Protein AF-A0A497NTW3-F1 (afdb_monomer_lite)

Foldseek 3Di:
DPPAQAAEDEDDDDLQQWDADDVQRYIYGHQDDPPPRNRPKHKDFDDDPPDDDNGNVVRVVRIDID

pLDDT: mean 96.1, std 2.95, range [77.25, 98.5]

Structure (mmCIF, N/CA/C/O backbone):
data_AF-A0A497NTW3-F1
#
_entry.id   AF-A0A497NTW3-F1
#
loop_
_atom_site.group_PDB
_atom_site.id
_atom_site.type_symbol
_atom_site.label_atom_id
_atom_site.label_alt_id
_atom_site.label_comp_id
_atom_site.label_asym_id
_atom_site.label_entity_id
_atom_site.label_seq_id
_atom_site.pdbx_PDB_ins_code
_atom_site.Cartn_x
_atom_site.Cartn_y
_atom_site.Cartn_z
_atom_site.occupancy
_atom_site.B_iso_or_equiv
_atom_site.auth_seq_id
_atom_site.auth_comp_id
_atom_site.auth_asym_id
_atom_site.auth_atom_id
_atom_site.pdbx_PDB_model_num
ATOM 1 N N . MET A 1 1 ? -24.239 -0.182 3.932 1.00 77.25 1 MET A N 1
ATOM 2 C CA . MET A 1 1 ? -22.846 0.333 3.908 1.00 77.25 1 MET A CA 1
ATOM 3 C C . MET A 1 1 ? -21.893 -0.814 4.206 1.00 77.25 1 MET A C 1
ATOM 5 O O . MET A 1 1 ? -22.283 -1.696 4.953 1.00 77.25 1 MET A O 1
ATOM 9 N N . LEU A 1 2 ? -20.685 -0.814 3.628 1.00 89.25 2 LEU A N 1
ATOM 10 C CA . LEU A 1 2 ? -19.740 -1.946 3.687 1.00 89.25 2 LEU A CA 1
ATOM 11 C C . LEU A 1 2 ? -18.816 -1.958 4.924 1.00 89.25 2 LEU A C 1
ATOM 13 O O . LEU A 1 2 ? -18.073 -2.913 5.094 1.00 89.25 2 LEU A O 1
ATOM 17 N N . ASN A 1 3 ? -18.861 -0.927 5.779 1.00 91.62 3 ASN A N 1
ATOM 18 C CA . ASN A 1 3 ? -18.012 -0.789 6.974 1.00 91.62 3 ASN A CA 1
ATOM 19 C C . ASN A 1 3 ? -16.503 -0.990 6.695 1.00 91.62 3 ASN A C 1
ATOM 21 O O . ASN A 1 3 ? -15.827 -1.766 7.365 1.00 91.62 3 ASN A O 1
ATOM 25 N N . VAL A 1 4 ? -15.988 -0.311 5.662 1.00 93.00 4 VAL A N 1
ATOM 26 C CA . VAL A 1 4 ? -14.587 -0.395 5.220 1.00 93.00 4 VAL A CA 1
ATOM 27 C C . VAL A 1 4 ? -13.860 0.909 5.543 1.00 93.00 4 VAL A C 1
ATOM 29 O O . VAL A 1 4 ? -14.334 1.984 5.179 1.00 93.00 4 VAL A O 1
ATOM 32 N N . ASN A 1 5 ? -12.681 0.809 6.164 1.00 93.00 5 ASN A N 1
ATOM 33 C CA . ASN A 1 5 ? -11.852 1.973 6.504 1.00 93.00 5 ASN A CA 1
ATOM 34 C C . ASN A 1 5 ? -10.950 2.416 5.344 1.00 93.00 5 ASN A C 1
ATOM 36 O O . ASN A 1 5 ? -10.772 3.615 5.114 1.00 93.00 5 ASN A O 1
ATOM 40 N N . VAL A 1 6 ? -10.379 1.449 4.615 1.00 95.81 6 VAL A N 1
ATOM 41 C CA . VAL A 1 6 ? -9.381 1.673 3.561 1.00 95.81 6 VAL A CA 1
ATOM 42 C C . VAL A 1 6 ? -9.562 0.674 2.421 1.00 95.81 6 VAL A C 1
ATOM 44 O O . VAL A 1 6 ? -9.783 -0.510 2.663 1.00 95.81 6 VAL A O 1
ATOM 47 N N . LEU A 1 7 ? -9.398 1.140 1.182 1.00 96.50 7 LEU A N 1
ATOM 48 C CA . LEU A 1 7 ? -9.235 0.294 0.000 1.00 96.50 7 LEU A CA 1
ATOM 49 C C . LEU A 1 7 ? -7.758 0.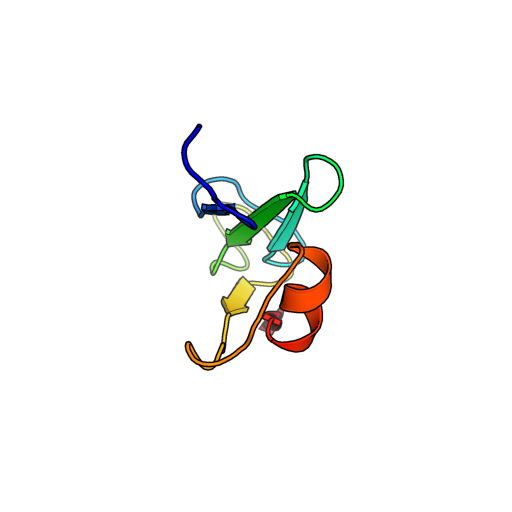251 -0.413 1.00 96.50 7 LEU A C 1
ATOM 51 O O . LEU A 1 7 ? -7.143 1.295 -0.635 1.00 96.50 7 LEU A O 1
ATOM 55 N N . ILE A 1 8 ? -7.202 -0.951 -0.564 1.00 97.38 8 ILE A N 1
ATOM 56 C CA . ILE A 1 8 ? -5.860 -1.171 -1.116 1.00 97.38 8 ILE A CA 1
ATOM 57 C C . ILE A 1 8 ? -6.016 -1.768 -2.512 1.00 97.38 8 ILE A C 1
ATOM 59 O O . ILE A 1 8 ? -6.715 -2.766 -2.683 1.00 97.38 8 ILE A O 1
ATOM 63 N N . ARG A 1 9 ? -5.372 -1.166 -3.515 1.00 97.94 9 ARG A N 1
ATOM 64 C CA . ARG A 1 9 ? -5.474 -1.606 -4.914 1.00 97.94 9 ARG A CA 1
ATOM 65 C C . ARG A 1 9 ? -4.147 -1.542 -5.660 1.00 97.94 9 ARG A C 1
ATOM 67 O O . ARG A 1 9 ? -3.302 -0.693 -5.379 1.00 97.94 9 ARG A O 1
ATOM 74 N N . GLY A 1 10 ? -4.005 -2.380 -6.681 1.00 96.56 10 GLY A N 1
ATOM 75 C CA . GLY A 1 10 ? -2.968 -2.296 -7.721 1.00 96.56 10 GLY A CA 1
ATOM 76 C C . GLY A 1 10 ? -3.536 -1.769 -9.044 1.00 96.56 10 GLY A C 1
ATOM 77 O O . GLY A 1 10 ? -4.653 -1.266 -9.037 1.00 96.56 10 GLY A O 1
ATOM 78 N N . HIS A 1 11 ? -2.792 -1.908 -10.151 1.00 95.00 11 HIS A N 1
ATOM 79 C CA . HIS A 1 11 ? -3.160 -1.562 -11.545 1.00 95.00 11 HIS A CA 1
ATOM 80 C C . HIS A 1 11 ? -2.506 -0.295 -12.123 1.00 95.00 11 HIS A C 1
ATOM 82 O O . HIS A 1 11 ? -1.755 -0.402 -13.085 1.00 95.00 11 HIS A O 1
ATOM 88 N N . GLU A 1 12 ? -2.742 0.894 -11.567 1.00 96.19 12 GLU A N 1
ATOM 89 C CA . GLU A 1 12 ? -2.136 2.125 -12.114 1.00 96.19 12 GLU A CA 1
ATOM 90 C C . GLU A 1 12 ? -0.680 2.317 -11.656 1.00 96.19 12 GLU A C 1
ATOM 92 O O . GLU A 1 12 ? -0.427 2.160 -10.453 1.00 96.19 12 GLU A O 1
ATOM 97 N N . PRO A 1 13 ? 0.235 2.722 -12.560 1.00 96.25 13 PRO A N 1
ATOM 98 C CA . PRO A 1 13 ? 1.614 3.063 -12.225 1.00 96.25 13 PRO A CA 1
ATOM 99 C C . PRO A 1 13 ? 1.717 4.301 -11.322 1.00 96.25 13 PRO A C 1
ATOM 101 O O . PRO A 1 13 ? 0.841 5.169 -11.312 1.00 96.25 13 PRO A O 1
ATOM 104 N N . SER A 1 14 ? 2.807 4.373 -10.556 1.00 96.56 14 SER A N 1
ATOM 105 C CA . SER A 1 14 ? 3.173 5.525 -9.730 1.00 96.56 14 S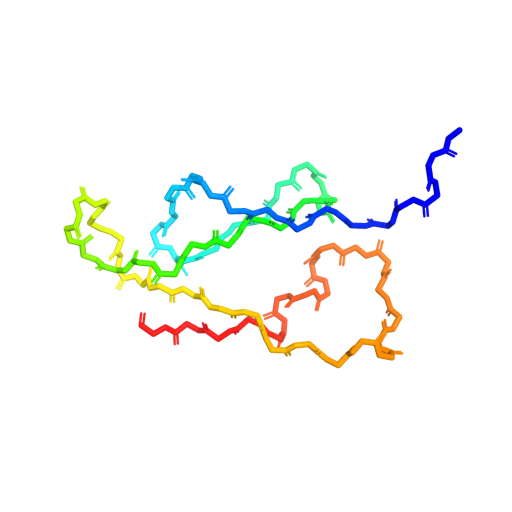ER A CA 1
ATOM 106 C C . SER A 1 14 ? 4.690 5.644 -9.681 1.00 96.56 14 SER A C 1
ATOM 108 O O . SER A 1 14 ? 5.354 4.654 -9.379 1.00 96.56 14 SER A O 1
ATOM 110 N N . VAL A 1 15 ? 5.217 6.850 -9.917 1.00 96.50 15 VAL A N 1
ATOM 111 C CA . VAL A 1 15 ? 6.662 7.147 -9.891 1.00 96.50 15 VAL A CA 1
ATOM 112 C C . VAL A 1 15 ? 7.299 6.680 -8.579 1.00 96.50 15 VAL A C 1
ATOM 114 O O . VAL A 1 15 ? 8.361 6.064 -8.588 1.00 96.50 15 VAL A O 1
ATOM 117 N N . GLU A 1 16 ? 6.586 6.873 -7.468 1.00 97.56 16 GLU A N 1
ATOM 118 C CA . GLU A 1 16 ? 7.021 6.511 -6.117 1.00 97.56 16 GLU A CA 1
ATOM 119 C C . GLU A 1 16 ? 6.743 5.044 -5.747 1.00 97.56 16 GLU A C 1
ATOM 121 O O . GLU A 1 16 ? 7.004 4.630 -4.618 1.00 97.56 16 GLU A O 1
ATOM 126 N N . GLY A 1 17 ? 6.158 4.256 -6.653 1.00 97.81 17 GLY A N 1
ATOM 127 C CA . GLY A 1 17 ? 5.690 2.893 -6.390 1.00 97.81 17 GLY A CA 1
ATOM 128 C C . GLY A 1 17 ? 4.379 2.821 -5.595 1.00 97.81 17 GLY A C 1
ATOM 129 O O . GLY A 1 17 ? 3.792 1.751 -5.457 1.00 97.81 17 GLY A O 1
ATOM 130 N N . PHE A 1 18 ? 3.865 3.947 -5.097 1.00 98.31 18 PHE A N 1
ATOM 131 C CA . PHE A 1 18 ? 2.560 4.031 -4.442 1.00 98.31 18 PHE A CA 1
ATOM 132 C C . PHE A 1 18 ? 1.956 5.437 -4.569 1.00 98.31 18 PHE A C 1
ATOM 134 O O . PHE A 1 18 ? 2.653 6.383 -4.929 1.00 98.31 18 PHE A O 1
ATOM 141 N N . LYS A 1 19 ? 0.659 5.592 -4.292 1.00 97.69 19 LYS A N 1
ATOM 142 C CA . LYS A 1 19 ? 0.005 6.903 -4.109 1.00 97.69 19 LYS A CA 1
ATOM 143 C C . LYS A 1 19 ? -1.196 6.770 -3.179 1.00 97.69 19 LYS A C 1
ATOM 145 O O . LYS A 1 19 ? -1.835 5.718 -3.126 1.00 97.69 19 LYS A O 1
ATOM 150 N N . ILE A 1 20 ? -1.505 7.844 -2.461 1.00 97.94 20 ILE A N 1
ATOM 151 C CA . ILE A 1 20 ? -2.716 7.945 -1.647 1.00 97.94 20 ILE A CA 1
ATOM 152 C C . ILE A 1 20 ? -3.707 8.846 -2.360 1.00 97.94 20 ILE A C 1
ATOM 154 O O . ILE A 1 20 ? -3.374 9.961 -2.754 1.00 97.94 20 ILE A O 1
ATOM 158 N N . ASN A 1 21 ? -4.930 8.354 -2.513 1.00 95.81 21 ASN A N 1
ATOM 159 C CA . ASN A 1 21 ? -5.998 9.046 -3.220 1.00 95.81 21 ASN A CA 1
ATOM 160 C C . ASN A 1 21 ? -7.264 9.134 -2.357 1.00 95.81 21 ASN A C 1
ATOM 162 O O . ASN A 1 21 ? -7.332 8.557 -1.266 1.00 95.81 21 ASN A O 1
ATOM 166 N N . HIS A 1 22 ? -8.264 9.862 -2.869 1.00 96.50 22 HIS A N 1
ATOM 167 C CA . HIS A 1 22 ? -9.596 10.005 -2.269 1.00 96.50 22 HIS A CA 1
ATOM 168 C C . HIS A 1 22 ? -9.528 10.384 -0.780 1.00 96.50 22 HIS A C 1
ATOM 170 O O . HIS A 1 22 ? -9.975 9.627 0.078 1.00 96.50 22 HIS A O 1
ATOM 176 N N . ASP A 1 23 ? -8.863 11.499 -0.468 1.00 95.56 23 ASP A N 1
ATOM 177 C CA . ASP A 1 23 ? -8.731 12.047 0.892 1.00 95.56 23 ASP A CA 1
ATOM 178 C C . ASP A 1 23 ? -8.182 11.068 1.944 1.00 95.56 23 ASP A C 1
ATOM 180 O O . ASP A 1 23 ? -8.475 11.153 3.136 1.00 95.56 23 ASP A O 1
ATOM 184 N N . GLY A 1 24 ? -7.331 10.133 1.514 1.00 96.75 24 GLY A N 1
ATOM 185 C CA . GLY A 1 24 ? -6.752 9.132 2.405 1.00 96.75 24 GLY A CA 1
ATOM 186 C C . GLY A 1 24 ? -7.599 7.876 2.563 1.00 96.75 24 GLY A C 1
ATOM 187 O O . GLY A 1 24 ? -7.372 7.127 3.505 1.00 96.75 24 GLY A O 1
ATOM 188 N N . LYS A 1 25 ? -8.559 7.610 1.676 1.00 96.56 25 LYS A N 1
ATOM 189 C CA . LYS A 1 25 ? -9.360 6.374 1.706 1.00 96.56 25 LYS A CA 1
ATOM 190 C C . LYS A 1 25 ? -8.809 5.262 0.818 1.00 96.56 25 LYS A C 1
ATOM 192 O O . LYS A 1 25 ? -9.142 4.100 1.041 1.00 96.56 25 LYS A O 1
ATOM 197 N N . VAL A 1 26 ? -7.951 5.593 -0.148 1.00 97.94 26 VAL A N 1
ATOM 198 C CA . VAL A 1 26 ? -7.403 4.617 -1.099 1.00 97.94 26 VAL A CA 1
ATOM 199 C C . VAL A 1 26 ? -5.880 4.647 -1.091 1.00 97.94 26 VAL A C 1
ATOM 201 O O . VAL A 1 26 ? -5.278 5.701 -1.305 1.00 97.94 26 VAL A O 1
ATOM 204 N N . LEU A 1 27 ? -5.268 3.477 -0.902 1.00 98.25 27 LEU A N 1
ATOM 205 C CA . LEU A 1 27 ? -3.861 3.230 -1.202 1.00 98.25 27 LEU A CA 1
ATOM 206 C C . LEU A 1 27 ? -3.753 2.512 -2.550 1.00 98.25 27 LEU A C 1
ATOM 208 O 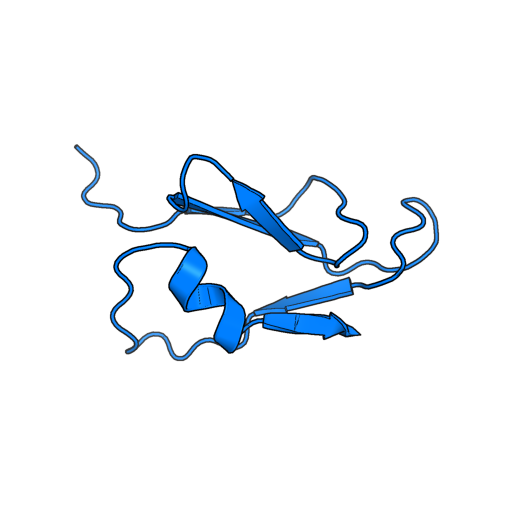O . LEU A 1 27 ? -4.230 1.391 -2.724 1.00 98.25 27 LEU A O 1
ATOM 212 N N . THR A 1 28 ? -3.056 3.142 -3.483 1.00 98.38 28 THR A N 1
ATOM 213 C CA . THR A 1 28 ? -2.568 2.506 -4.702 1.00 98.38 28 THR A CA 1
ATOM 214 C C . THR A 1 28 ? -1.150 2.001 -4.464 1.00 98.38 28 THR A C 1
ATOM 216 O O . THR A 1 28 ? -0.279 2.808 -4.153 1.00 98.38 28 THR A O 1
ATOM 219 N N . LEU A 1 29 ? -0.903 0.709 -4.686 1.00 98.12 29 LEU A N 1
ATOM 220 C CA . LEU A 1 29 ? 0.436 0.115 -4.751 1.00 98.12 29 LEU A CA 1
ATOM 221 C C . LEU A 1 29 ? 0.804 -0.252 -6.188 1.00 98.12 29 LEU A C 1
ATOM 223 O O . LEU A 1 29 ? -0.053 -0.644 -6.986 1.00 98.12 29 LEU A O 1
ATOM 227 N N . PHE A 1 30 ? 2.090 -0.142 -6.501 1.00 98.19 30 PHE A N 1
ATOM 228 C CA . PHE A 1 30 ? 2.657 -0.523 -7.781 1.00 98.19 30 PHE A CA 1
ATOM 229 C C . PHE A 1 30 ? 4.088 -1.048 -7.613 1.00 98.19 30 PHE A C 1
ATOM 231 O O . PHE A 1 30 ? 5.034 -0.307 -7.357 1.00 98.19 30 PHE A O 1
ATOM 238 N N . SER A 1 31 ? 4.264 -2.356 -7.784 1.00 97.88 31 SER A N 1
ATOM 239 C CA . SER A 1 31 ? 5.518 -3.053 -7.464 1.00 97.88 31 SER A CA 1
ATOM 240 C C . SER A 1 31 ? 6.461 -3.202 -8.663 1.00 97.88 31 SER A C 1
ATOM 242 O O . SER A 1 31 ? 7.253 -4.140 -8.721 1.00 97.88 31 SER A O 1
ATOM 244 N N . ARG A 1 32 ? 6.382 -2.294 -9.646 1.00 96.38 32 ARG A N 1
ATOM 245 C CA . ARG A 1 32 ? 7.254 -2.301 -10.829 1.00 96.38 32 ARG A CA 1
ATOM 246 C C . ARG A 1 32 ? 7.935 -0.947 -11.032 1.00 96.38 32 ARG A C 1
ATOM 248 O O . ARG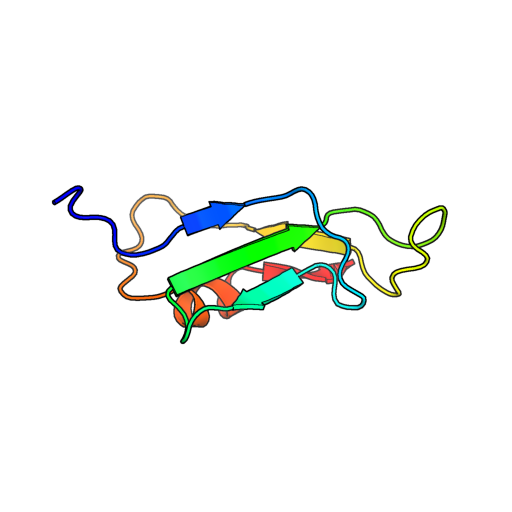 A 1 32 ? 7.262 0.047 -11.295 1.00 96.38 32 ARG A O 1
ATOM 255 N N . LYS A 1 33 ? 9.271 -0.966 -10.998 1.00 96.62 33 LYS A N 1
ATOM 256 C CA . LYS A 1 33 ? 10.170 0.138 -11.376 1.00 96.62 33 LYS A CA 1
ATOM 257 C C . LYS A 1 33 ? 10.723 -0.048 -12.787 1.00 96.62 33 LYS A C 1
ATOM 259 O O . LYS A 1 33 ? 10.932 -1.180 -13.209 1.00 96.62 33 LYS A O 1
ATOM 264 N N . GLY A 1 34 ? 11.001 1.031 -13.509 1.00 94.69 34 GLY A N 1
ATOM 265 C CA . GLY A 1 34 ? 11.510 0.973 -14.881 1.00 94.69 34 GLY A CA 1
ATOM 266 C C . GLY A 1 34 ? 10.464 0.509 -15.906 1.00 94.69 34 GLY A C 1
ATOM 267 O O . GLY A 1 34 ? 9.259 0.580 -15.669 1.00 94.69 34 GLY A O 1
ATOM 268 N N . SER A 1 35 ? 10.921 0.060 -17.078 1.00 94.44 35 SER A N 1
ATOM 269 C CA . SER A 1 35 ? 10.052 -0.301 -18.215 1.00 94.44 35 SER A CA 1
ATOM 270 C C . SER A 1 35 ? 8.952 -1.320 -17.839 1.00 94.44 35 SER A C 1
ATOM 272 O O . SER A 1 35 ? 9.219 -2.231 -17.045 1.00 94.44 35 SER A O 1
ATOM 274 N N . PRO A 1 36 ? 7.723 -1.217 -18.382 1.00 95.06 36 PRO A N 1
ATOM 275 C CA . PRO A 1 36 ? 7.269 -0.261 -19.404 1.00 95.06 36 PRO A CA 1
ATOM 276 C C . PRO A 1 36 ? 6.698 1.045 -18.835 1.00 95.06 36 PRO A C 1
ATOM 278 O O . PRO A 1 36 ? 6.347 1.942 -19.588 1.00 95.06 36 PRO A O 1
ATOM 281 N N . TYR A 1 37 ? 6.596 1.159 -17.511 1.00 94.94 37 TYR A N 1
ATOM 282 C CA . TYR A 1 37 ? 5.949 2.301 -16.855 1.00 94.94 37 TYR A CA 1
ATOM 283 C C . TYR A 1 37 ? 6.935 3.382 -16.420 1.00 94.94 37 TYR A C 1
ATOM 285 O O . TYR A 1 37 ? 6.527 4.479 -16.065 1.00 94.94 37 TYR A O 1
ATOM 293 N N . HIS A 1 38 ? 8.230 3.061 -16.455 1.00 94.12 38 HIS A N 1
ATOM 294 C CA . HIS A 1 38 ? 9.339 3.963 -16.166 1.00 94.12 38 HIS A CA 1
ATOM 295 C C . HIS A 1 38 ? 9.246 4.654 -14.796 1.00 94.12 38 HIS A C 1
ATOM 297 O O . HIS A 1 38 ? 9.809 5.725 -14.611 1.00 94.12 38 HIS A O 1
ATOM 303 N N . ASN A 1 39 ? 8.591 4.018 -13.817 1.00 96.00 39 ASN A N 1
ATOM 304 C CA . ASN A 1 39 ? 8.598 4.505 -12.439 1.00 96.00 39 ASN A CA 1
ATOM 305 C C . ASN A 1 39 ? 10.021 4.458 -11.876 1.00 96.00 39 ASN A C 1
ATOM 307 O O . ASN A 1 39 ? 10.741 3.479 -12.106 1.00 96.00 39 ASN A O 1
ATOM 311 N N . GLU A 1 40 ? 10.395 5.472 -11.100 1.00 97.25 40 GLU A N 1
ATOM 312 C CA . GLU A 1 40 ? 11.681 5.501 -10.399 1.00 97.25 40 GLU A CA 1
ATOM 313 C C . GLU A 1 40 ? 11.762 4.395 -9.343 1.00 97.25 40 GLU A C 1
ATOM 315 O O . GLU A 1 40 ? 12.809 3.761 -9.187 1.00 97.25 40 GLU A O 1
ATOM 320 N N . TYR A 1 41 ? 10.630 4.104 -8.693 1.00 98.31 41 TYR A N 1
ATOM 321 C CA . TYR A 1 41 ? 10.526 3.121 -7.623 1.00 98.31 41 TYR A CA 1
ATOM 322 C C . TYR A 1 41 ? 9.386 2.130 -7.855 1.00 98.31 41 TYR A C 1
ATOM 324 O O . TYR A 1 41 ? 8.345 2.447 -8.434 1.00 98.31 41 TYR A O 1
ATOM 332 N N . GLY A 1 42 ? 9.583 0.910 -7.365 1.00 97.94 42 GLY A N 1
ATOM 333 C CA . GLY A 1 42 ? 8.489 0.016 -7.008 1.00 97.94 42 GLY A CA 1
ATOM 334 C C . GLY A 1 42 ? 8.202 0.138 -5.516 1.00 97.94 42 GLY A C 1
ATOM 335 O O . GLY A 1 42 ? 9.063 0.561 -4.744 1.00 97.94 42 GLY A O 1
ATOM 336 N N . ALA A 1 43 ? 7.003 -0.246 -5.088 1.00 98.50 43 ALA A N 1
ATOM 337 C CA . ALA A 1 43 ? 6.721 -0.392 -3.667 1.00 98.50 43 ALA A CA 1
ATOM 338 C C . ALA A 1 43 ? 5.886 -1.636 -3.354 1.00 98.50 43 ALA A C 1
ATOM 340 O O . ALA A 1 43 ? 5.121 -2.130 -4.190 1.00 98.50 43 ALA A O 1
ATOM 341 N N . TYR A 1 44 ? 6.031 -2.129 -2.129 1.00 98.25 44 TYR A N 1
ATOM 342 C CA . TYR A 1 44 ? 5.170 -3.146 -1.530 1.00 98.25 44 TYR A CA 1
ATOM 343 C C . TYR A 1 44 ? 4.770 -2.723 -0.113 1.00 98.25 44 TYR A C 1
ATOM 345 O O . TYR A 1 44 ? 5.362 -1.818 0.474 1.00 98.25 44 TYR A O 1
ATOM 353 N N . LEU A 1 45 ? 3.736 -3.366 0.424 1.00 98.00 45 LEU A N 1
ATOM 354 C CA . LEU A 1 45 ? 3.224 -3.098 1.762 1.00 98.00 45 LEU A CA 1
ATOM 355 C C . LEU A 1 45 ? 3.566 -4.267 2.683 1.00 98.00 45 LEU A C 1
ATOM 357 O O . LEU A 1 45 ? 3.228 -5.408 2.376 1.00 98.00 45 LEU A O 1
ATOM 361 N N . GLN A 1 46 ? 4.195 -3.972 3.815 1.00 97.88 46 GLN A N 1
ATOM 362 C CA . GLN A 1 46 ? 4.454 -4.937 4.877 1.00 97.88 46 GLN A CA 1
ATOM 363 C C . GLN A 1 46 ? 3.652 -4.542 6.115 1.00 97.88 46 GLN A C 1
ATOM 365 O O . GLN A 1 46 ? 4.090 -3.738 6.932 1.00 97.88 46 GLN A O 1
ATOM 370 N N . LEU A 1 47 ? 2.453 -5.103 6.241 1.00 96.19 47 LEU A N 1
ATOM 371 C CA . LEU A 1 47 ? 1.496 -4.760 7.288 1.00 96.19 47 LEU A CA 1
ATOM 372 C C . LEU A 1 47 ? 1.184 -5.990 8.141 1.00 96.19 47 LEU A C 1
ATOM 374 O O . LEU A 1 47 ? 0.873 -7.052 7.604 1.00 96.19 47 LEU A O 1
ATOM 378 N N . ASN A 1 48 ? 1.209 -5.833 9.465 1.00 96.50 48 ASN A N 1
ATOM 379 C CA . ASN A 1 48 ? 0.618 -6.827 10.352 1.00 96.50 48 ASN A CA 1
ATOM 380 C C . ASN A 1 48 ? -0.913 -6.677 10.320 1.00 96.50 48 ASN A C 1
ATOM 382 O O . ASN A 1 48 ? -1.442 -5.591 10.531 1.00 96.50 48 ASN A O 1
ATOM 386 N N . LEU A 1 49 ? -1.637 -7.763 10.054 1.00 93.25 49 LEU A N 1
ATOM 387 C CA . LEU A 1 49 ? -3.098 -7.737 9.931 1.00 93.25 49 LEU A CA 1
ATOM 388 C C . LEU A 1 49 ? -3.821 -7.431 11.253 1.00 93.25 49 LEU A C 1
ATOM 390 O O . LEU A 1 49 ? -5.011 -7.129 11.223 1.00 93.25 49 LEU A O 1
ATOM 394 N N . SER A 1 50 ? -3.128 -7.492 12.395 1.00 95.81 50 SER A N 1
ATOM 395 C CA . SER A 1 50 ? -3.671 -7.044 13.682 1.00 95.81 50 SER A CA 1
ATOM 396 C C . SER A 1 50 ? -3.669 -5.521 13.855 1.00 95.81 50 SER A C 1
ATOM 398 O O . SER A 1 50 ? -4.219 -5.028 14.837 1.00 95.81 50 SER A O 1
ATOM 400 N N . GLU A 1 51 ? -3.027 -4.770 12.957 1.00 94.94 51 GLU A N 1
ATOM 401 C CA . GLU A 1 51 ? -2.995 -3.307 13.017 1.00 94.94 51 GLU A CA 1
ATOM 402 C C . GLU A 1 51 ? -4.387 -2.720 12.766 1.00 94.94 51 GLU A C 1
ATOM 404 O O . GLU A 1 51 ? -5.069 -3.057 11.795 1.00 94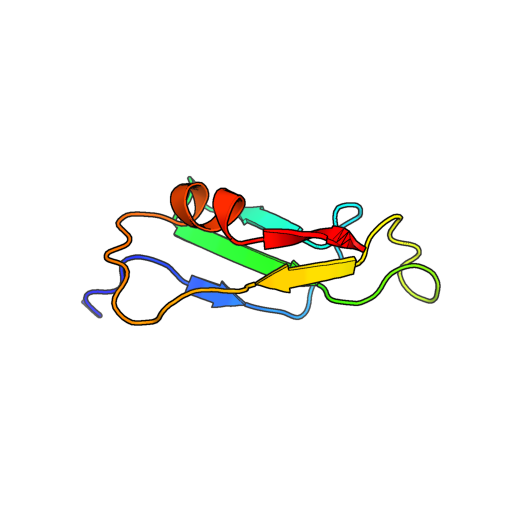.94 51 GLU A O 1
ATOM 409 N N . ILE A 1 52 ? -4.793 -1.785 13.624 1.00 93.06 52 ILE A N 1
ATOM 410 C CA . ILE A 1 52 ? -6.048 -1.054 13.462 1.00 93.06 52 ILE A CA 1
ATOM 411 C C . ILE A 1 52 ? -5.762 0.217 12.667 1.00 93.06 52 ILE A C 1
ATOM 413 O O . ILE A 1 52 ? -5.010 1.089 13.100 1.00 93.06 52 ILE A O 1
ATOM 417 N N . LEU A 1 53 ? -6.383 0.318 11.494 1.00 94.31 53 LEU A N 1
ATOM 418 C CA . LEU A 1 53 ? -6.201 1.429 10.566 1.00 94.31 53 LEU A CA 1
ATOM 419 C C . LEU A 1 53 ? -7.517 2.176 10.362 1.00 94.31 53 LEU A C 1
ATOM 421 O O . LEU A 1 53 ? -8.550 1.581 10.052 1.00 94.31 53 LEU A O 1
ATOM 425 N N . GLU A 1 54 ? -7.452 3.495 10.468 1.00 94.94 54 GLU A N 1
ATOM 426 C CA . GLU A 1 54 ? -8.560 4.424 10.242 1.00 94.94 54 GLU A CA 1
ATOM 427 C C . GLU A 1 54 ? -8.545 4.993 8.816 1.00 94.94 54 GLU A C 1
ATOM 429 O O . GLU A 1 54 ? -9.589 5.353 8.263 1.00 94.94 54 GLU A O 1
ATOM 434 N N . ASN A 1 55 ? -7.355 5.115 8.214 1.00 96.44 55 ASN A N 1
ATOM 435 C CA . ASN A 1 55 ? -7.183 5.652 6.866 1.00 96.44 55 ASN A CA 1
ATOM 436 C C . ASN A 1 55 ? -5.867 5.194 6.199 1.00 96.44 5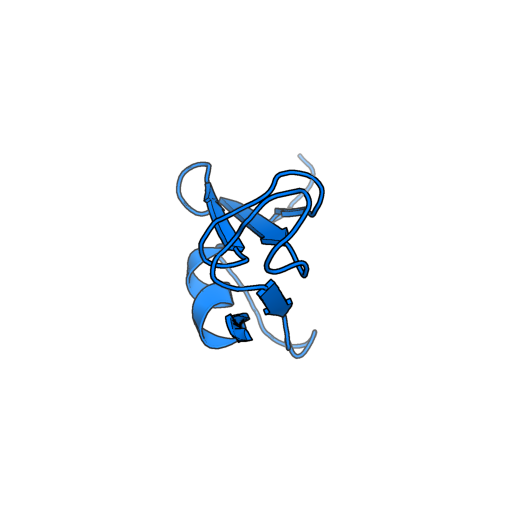5 ASN A C 1
ATOM 438 O O . ASN A 1 55 ? -4.933 4.719 6.841 1.00 96.44 55 ASN A O 1
ATOM 442 N N . ALA A 1 56 ? -5.774 5.385 4.883 1.00 97.38 56 ALA A N 1
ATOM 443 C CA . ALA A 1 56 ? -4.642 4.982 4.054 1.00 97.38 56 ALA A CA 1
ATOM 444 C C . ALA A 1 56 ? -3.351 5.771 4.330 1.00 97.38 56 ALA A C 1
ATOM 446 O O . ALA A 1 56 ? -2.275 5.300 3.974 1.00 97.38 56 ALA A O 1
ATOM 447 N N . LYS A 1 57 ? -3.406 6.948 4.970 1.00 97.44 57 LYS A N 1
ATOM 448 C CA . LYS A 1 57 ? -2.186 7.699 5.331 1.00 97.44 57 LYS A CA 1
ATOM 449 C C . LYS A 1 57 ? -1.385 6.964 6.398 1.00 97.44 57 LYS A C 1
ATOM 451 O O . LYS A 1 57 ? -0.160 6.954 6.345 1.00 97.44 57 LYS A O 1
ATOM 456 N N . GLN A 1 58 ? -2.062 6.264 7.308 1.00 97.31 58 GLN A N 1
ATOM 457 C CA . GLN A 1 58 ? -1.390 5.425 8.302 1.00 97.31 58 GLN A CA 1
ATOM 458 C C . GLN A 1 58 ? -0.611 4.273 7.653 1.00 97.31 58 GLN A C 1
ATOM 460 O O . GLN A 1 58 ? 0.418 3.885 8.195 1.00 97.31 58 GLN A O 1
ATOM 465 N N . LEU A 1 59 ? -1.026 3.796 6.470 1.00 97.19 59 LEU A N 1
ATOM 466 C CA . LEU A 1 59 ? -0.324 2.736 5.742 1.00 97.19 59 LEU A CA 1
ATOM 467 C C . LEU A 1 59 ? 1.065 3.149 5.240 1.00 97.19 59 LEU A C 1
ATOM 469 O O . LEU A 1 59 ? 1.899 2.272 5.042 1.00 97.19 59 LEU A O 1
ATOM 473 N N . GLN A 1 60 ? 1.352 4.446 5.067 1.00 96.38 60 GLN A N 1
ATOM 474 C CA . GLN A 1 60 ? 2.634 4.904 4.504 1.00 96.38 60 GLN A CA 1
ATOM 475 C C . GLN A 1 60 ? 3.845 4.409 5.293 1.00 96.38 60 GLN A C 1
ATOM 477 O O . GLN A 1 60 ? 4.860 4.081 4.691 1.00 96.38 60 GLN A O 1
ATOM 482 N N . ARG A 1 61 ? 3.734 4.304 6.626 1.00 96.38 61 ARG A N 1
ATOM 483 C CA . ARG A 1 61 ? 4.833 3.830 7.488 1.00 96.38 61 ARG A CA 1
ATOM 484 C C . ARG A 1 61 ? 5.204 2.359 7.259 1.00 96.38 61 ARG A C 1
ATOM 486 O O . ARG A 1 61 ? 6.261 1.930 7.698 1.00 96.38 61 ARG A O 1
ATOM 493 N N . TYR A 1 62 ? 4.322 1.608 6.605 1.00 97.88 62 TYR A N 1
ATOM 494 C CA . TYR A 1 62 ? 4.468 0.187 6.292 1.00 97.88 62 TYR A CA 1
ATOM 495 C C . TYR A 1 62 ? 4.797 -0.047 4.807 1.00 97.88 62 TYR A C 1
ATOM 497 O O . TYR A 1 62 ? 4.893 -1.191 4.357 1.00 97.88 62 TYR A O 1
ATOM 505 N N . VAL A 1 63 ? 4.914 1.027 4.015 1.00 98.12 63 VAL A N 1
ATOM 506 C CA . VAL A 1 63 ? 5.294 0.950 2.603 1.00 98.12 63 VAL A CA 1
ATOM 507 C C . VAL A 1 63 ? 6.812 0.898 2.495 1.00 98.12 63 VAL A C 1
ATOM 509 O O . VAL A 1 63 ? 7.516 1.773 2.995 1.00 98.12 63 VAL A O 1
ATOM 512 N N . HIS A 1 64 ? 7.306 -0.099 1.770 1.00 98.38 64 HIS A N 1
ATOM 513 C CA . HIS A 1 64 ? 8.716 -0.242 1.435 1.00 98.38 64 HIS A CA 1
ATOM 514 C C . HIS A 1 64 ? 8.922 0.054 -0.050 1.00 98.38 64 HIS A C 1
ATOM 516 O O . HIS A 1 64 ? 8.321 -0.602 -0.905 1.00 98.38 64 HIS A O 1
ATOM 522 N N . LYS A 1 65 ? 9.770 1.043 -0.348 1.00 97.62 65 LYS A N 1
ATOM 523 C CA . LYS A 1 65 ? 10.187 1.411 -1.710 1.00 97.62 65 LYS A CA 1
ATOM 524 C C . LYS A 1 65 ? 11.484 0.692 -2.108 1.00 97.62 65 LYS A C 1
ATOM 526 O O . LYS A 1 65 ? 12.337 0.484 -1.246 1.00 97.62 65 LYS A O 1
ATOM 531 N N . PHE A 1 66 ? 11.647 0.374 -3.397 1.00 96.88 66 PHE A N 1
ATOM 532 C CA . PHE A 1 66 ? 12.847 -0.256 -3.982 1.00 96.88 66 PHE A CA 1
ATOM 533 C C . PHE A 1 66 ? 13.102 0.152 -5.451 1.00 96.88 66 PHE A C 1
ATOM 535 O O . PHE A 1 66 ? 12.147 0.618 -6.114 1.00 96.88 66 PHE A O 1
#

Secondary structure (DSSP, 8-state):
----S-EEE-SS--TTSEEEEGGGTEEEE----BTTTTBS--EEE---TT---SSTTGGGGGEEE-

Radius of gyration: 12.22 Å; chains: 1; bounding box: 36×20×33 Å

Sequence (66 aa):
MLNVNVLIRGHEPSVEGFKINHDGKVLTLFSRKGSPYHNEYGAYLQLNLSEILENAKQLQRYVHKF